Protein AF-A0A4V6PGB1-F1 (afdb_monomer_lite)

Foldseek 3Di:
DCVVVVVDDLVVVCVVVVHDSVVSVVVVVQVCCLVVVDDDDHPVNVVVVVVVVVVVVVVVVVVVVVCVVVPPPPDPVVPPPDPDPPDDDDDDDDDDDDDDDPPDPPPDDDDDDDDDD

Secondary structure (DSSP, 8-state):
-HHHHTT--HHHHHHHHTS-HHHHHHHHHHHHHHTTSS-S--HHHHHHHHHHHHHHHHHHHHHHHHHHHHS--SSSSTT-PPPP--S----------PPPPS--TT------PPPP-

Organism: NCBI:txid2530382

Sequence (117 aa):
MDLLEAGRAATELAHGLDISTQTVYTWRRQDRIDRGLEPGLTSGEKAELAVARRRIAELETELQATRRAIKPVRGSSADRSPPDRSTGCGPSVRASRTPIPAWSPFLRASATSRPSW

Radius of gyration: 36.67 Å; chains: 1; bounding box: 79×48×79 Å

pLDDT: mean 76.69, std 18.76, range [46.0, 98.5]

InterPro domains:
  IPR002514 Transposase IS3/IS911family [PF01527] (4-67)
  IPR009057 Homedomain-like superfamily [SSF46689] (4-70)

Structure (mmCIF, N/CA/C/O backbone):
data_AF-A0A4V6PGB1-F1
#
_entry.id   AF-A0A4V6PGB1-F1
#
loop_
_atom_site.group_PDB
_atom_site.id
_atom_site.type_symbol
_atom_site.label_atom_id
_atom_site.label_alt_id
_atom_site.label_comp_id
_atom_site.label_asym_id
_atom_site.label_entity_id
_atom_site.label_seq_id
_atom_site.pdbx_PDB_ins_code
_atom_site.Cartn_x
_atom_site.Cartn_y
_atom_site.Cartn_z
_atom_site.occupancy
_atom_site.B_iso_or_equiv
_atom_site.auth_seq_id
_atom_site.auth_comp_id
_atom_site.auth_asym_id
_atom_site.auth_atom_id
_atom_site.pdbx_PDB_model_num
ATOM 1 N N . MET A 1 1 ? -15.930 -0.368 8.168 1.00 59.16 1 MET A N 1
ATOM 2 C CA . MET A 1 1 ? -16.051 -1.432 9.201 1.00 59.16 1 MET A CA 1
ATOM 3 C C . MET A 1 1 ? -17.120 -1.059 10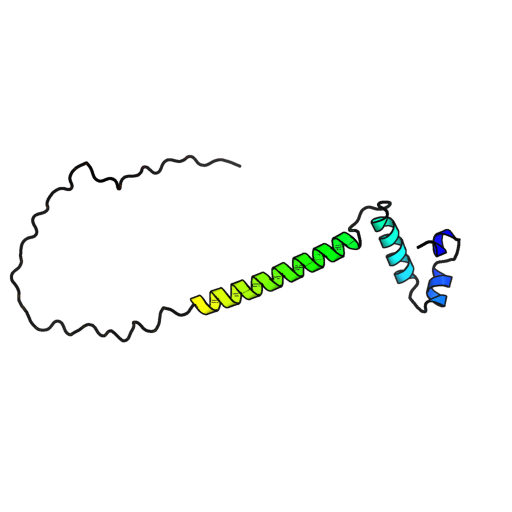.233 1.00 59.16 1 MET A C 1
ATOM 5 O O . MET A 1 1 ? -16.817 -0.359 11.188 1.00 59.16 1 MET A O 1
ATOM 9 N N . ASP A 1 2 ? -18.365 -1.499 10.039 1.00 60.41 2 ASP A N 1
ATOM 10 C CA . ASP A 1 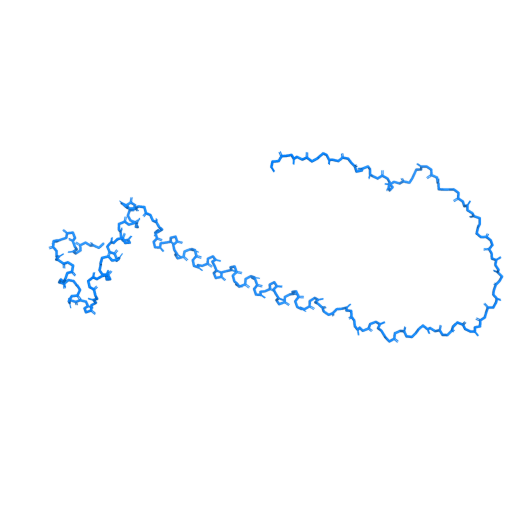2 ? -19.530 -1.040 10.828 1.00 60.41 2 ASP A CA 1
ATOM 11 C C . ASP A 1 2 ? -19.687 -1.743 12.194 1.00 60.41 2 ASP A C 1
ATOM 13 O O . ASP A 1 2 ? -20.401 -1.295 13.081 1.00 60.41 2 ASP A O 1
ATOM 17 N N . LEU A 1 3 ? -18.965 -2.847 12.408 1.00 60.50 3 LEU A N 1
ATOM 18 C CA . LEU A 1 3 ? -19.096 -3.668 13.618 1.00 60.50 3 LEU A CA 1
ATOM 19 C C . LEU A 1 3 ? -18.500 -3.011 14.875 1.00 60.50 3 LEU A C 1
ATOM 21 O O . LEU A 1 3 ? -18.975 -3.266 15.977 1.00 60.50 3 LEU A O 1
ATOM 25 N N . LEU A 1 4 ? -17.477 -2.164 14.718 1.00 59.62 4 LEU A N 1
ATOM 26 C CA . LEU A 1 4 ? -16.912 -1.374 15.821 1.00 59.62 4 LEU A CA 1
ATOM 27 C C . LEU A 1 4 ? -17.744 -0.114 16.112 1.00 59.62 4 LEU A C 1
ATOM 29 O O . LEU A 1 4 ? -17.792 0.324 17.256 1.00 59.62 4 LEU A O 1
ATOM 33 N N . GLU A 1 5 ? -18.399 0.455 15.093 1.00 57.03 5 GLU A N 1
ATOM 34 C CA . GLU A 1 5 ? -19.383 1.542 15.245 1.00 57.03 5 GLU A CA 1
ATOM 35 C C . GLU A 1 5 ? -20.635 1.032 15.977 1.00 57.03 5 GLU A C 1
ATOM 37 O O . GLU A 1 5 ? -21.160 1.710 16.855 1.00 57.03 5 GLU A O 1
ATOM 42 N N . ALA A 1 6 ? -21.023 -0.226 15.732 1.00 61.16 6 ALA A N 1
ATOM 43 C CA . ALA A 1 6 ? -22.063 -0.946 16.469 1.00 61.16 6 ALA A CA 1
ATOM 44 C C . ALA A 1 6 ? -21.693 -1.295 17.934 1.00 61.16 6 ALA A C 1
ATOM 46 O O . ALA A 1 6 ? -22.384 -2.087 18.573 1.00 61.16 6 ALA A O 1
ATOM 47 N N . GLY A 1 7 ? -20.605 -0.733 18.478 1.00 61.56 7 GLY A N 1
ATOM 48 C CA . GLY A 1 7 ? -20.248 -0.824 19.898 1.00 61.56 7 GLY A CA 1
ATOM 49 C C . GLY A 1 7 ? -19.531 -2.108 20.332 1.00 61.56 7 GLY A C 1
ATOM 50 O O . GLY A 1 7 ? -19.287 -2.281 21.525 1.00 61.56 7 GLY A O 1
ATOM 51 N N . ARG A 1 8 ? -19.157 -3.006 19.407 1.00 70.75 8 ARG A N 1
ATOM 52 C CA . ARG A 1 8 ? -18.363 -4.203 19.747 1.00 70.75 8 ARG A CA 1
ATOM 53 C C . ARG A 1 8 ? -16.932 -3.801 20.097 1.00 70.75 8 ARG A C 1
ATOM 55 O O . ARG A 1 8 ? -16.308 -3.009 19.389 1.00 70.75 8 ARG A O 1
ATOM 62 N N . ALA A 1 9 ? -16.379 -4.369 21.167 1.00 81.19 9 ALA A N 1
ATOM 63 C CA . ALA A 1 9 ? -14.992 -4.120 21.545 1.00 81.19 9 ALA A CA 1
ATOM 64 C C . ALA A 1 9 ? -14.026 -4.764 20.532 1.00 81.19 9 ALA A C 1
ATOM 66 O O . ALA A 1 9 ? -14.252 -5.880 20.063 1.00 81.19 9 ALA A O 1
ATOM 67 N N . ALA A 1 10 ? -12.904 -4.099 20.232 1.00 79.69 10 ALA A N 1
ATOM 68 C CA . ALA A 1 10 ? -11.880 -4.628 19.321 1.00 79.69 10 ALA A CA 1
ATOM 69 C C . ALA A 1 10 ? -11.375 -6.022 19.741 1.00 79.69 10 ALA A C 1
ATOM 71 O O . ALA A 1 10 ? -11.066 -6.846 18.886 1.00 79.69 10 ALA A O 1
ATOM 72 N N . THR A 1 11 ? -11.354 -6.296 21.047 1.00 83.56 11 THR A N 1
ATOM 73 C CA . THR A 1 11 ? -10.990 -7.589 21.639 1.00 83.56 11 THR A CA 1
ATOM 74 C C . THR A 1 11 ? -11.961 -8.707 21.257 1.00 83.56 11 THR A C 1
ATOM 76 O O . THR A 1 11 ? -11.528 -9.802 20.923 1.00 83.56 11 THR A O 1
ATOM 79 N N . GLU A 1 12 ? -13.270 -8.450 21.236 1.00 86.31 12 GLU A N 1
ATOM 80 C CA . GLU A 1 12 ? -14.258 -9.464 20.844 1.00 86.31 12 GLU A CA 1
ATOM 81 C C . GLU A 1 12 ? -14.156 -9.820 19.362 1.00 86.31 12 GLU A C 1
ATOM 83 O O . GLU A 1 12 ? -14.300 -10.981 18.990 1.00 86.31 12 GLU A O 1
ATOM 88 N N . LEU A 1 13 ? -13.902 -8.824 18.508 1.00 85.50 13 LEU A N 1
ATOM 89 C CA . LEU A 1 13 ? -13.685 -9.063 17.082 1.00 85.50 13 LEU A CA 1
ATOM 90 C C . LEU A 1 13 ? -12.385 -9.825 16.839 1.00 85.50 13 LEU A C 1
ATOM 92 O O . LEU A 1 13 ? -12.368 -10.737 16.022 1.00 85.50 13 LEU A O 1
ATOM 96 N N . ALA A 1 14 ? -11.324 -9.476 17.566 1.00 89.50 14 ALA A N 1
ATOM 97 C CA . ALA A 1 14 ? -10.055 -10.187 17.526 1.00 89.50 14 ALA A CA 1
ATOM 98 C C . ALA A 1 14 ? -10.235 -11.667 17.898 1.00 89.50 14 ALA A C 1
ATOM 100 O O . ALA A 1 14 ? -9.813 -12.534 17.140 1.00 89.50 14 ALA A O 1
ATOM 101 N N . HIS A 1 15 ? -10.951 -11.959 18.990 1.00 89.88 15 HIS A N 1
ATOM 102 C CA . HIS A 1 15 ? -11.274 -13.333 19.386 1.00 89.88 15 HIS A CA 1
ATOM 103 C C . HIS A 1 15 ? -12.172 -14.057 18.378 1.00 89.88 15 HIS A C 1
ATOM 105 O O . HIS A 1 15 ? -11.908 -15.207 18.050 1.00 89.88 15 HIS A O 1
ATOM 111 N N . GLY A 1 16 ? -13.217 -13.401 17.866 1.00 89.44 16 GLY A N 1
ATOM 112 C CA . GLY A 1 16 ? -14.133 -14.014 16.899 1.00 89.44 16 GLY A CA 1
ATOM 113 C C . GLY A 1 16 ? -13.495 -14.304 15.537 1.00 89.44 16 GLY A C 1
ATOM 114 O O . GLY A 1 16 ? -13.972 -15.179 14.820 1.00 89.44 16 GLY A O 1
ATOM 115 N N . LEU A 1 17 ? -12.434 -13.575 15.183 1.00 88.62 17 LEU A N 1
ATOM 116 C CA . LEU A 1 17 ? -11.684 -13.736 13.935 1.00 88.62 17 LEU A CA 1
ATOM 117 C C . LEU A 1 17 ? -10.356 -14.491 14.120 1.00 88.62 17 LEU A C 1
ATOM 119 O O . LEU A 1 17 ? -9.662 -14.699 13.130 1.00 88.62 17 LEU A O 1
ATOM 123 N N . ASP A 1 18 ? -10.004 -14.870 15.352 1.00 92.44 18 ASP A N 1
ATOM 124 C CA . ASP A 1 18 ? -8.710 -15.461 15.731 1.00 92.44 18 ASP A CA 1
ATOM 125 C C . ASP A 1 18 ? -7.494 -14.667 15.206 1.00 92.44 18 ASP A C 1
ATOM 127 O O . ASP A 1 18 ? -6.529 -15.196 14.654 1.00 92.44 18 ASP A O 1
ATOM 131 N N . ILE A 1 19 ? -7.556 -13.341 15.345 1.00 92.69 19 ILE A N 1
ATOM 132 C CA . ILE A 1 19 ? -6.477 -12.421 14.964 1.00 92.69 19 ILE A CA 1
ATOM 133 C C . ILE A 1 19 ? -6.063 -11.564 16.150 1.00 92.69 19 ILE A C 1
ATOM 135 O O . ILE A 1 19 ? -6.786 -11.410 17.130 1.00 92.69 19 ILE A O 1
ATOM 139 N N . SER A 1 20 ? -4.898 -10.928 16.044 1.00 92.19 20 SER A N 1
ATOM 140 C CA . SER A 1 20 ? -4.479 -9.965 17.058 1.00 92.19 20 SER A CA 1
ATOM 141 C C . SER A 1 20 ? -5.383 -8.724 17.066 1.00 92.19 20 SER A C 1
ATOM 143 O O . SER A 1 20 ? -5.766 -8.200 16.015 1.00 92.19 20 SER A O 1
ATOM 145 N N . THR A 1 21 ? -5.642 -8.172 18.253 1.00 89.25 21 THR A N 1
ATOM 146 C CA . THR A 1 21 ? -6.347 -6.887 18.407 1.00 89.25 21 THR A CA 1
ATOM 147 C C . THR A 1 21 ? -5.629 -5.752 17.670 1.00 89.25 21 THR A C 1
ATOM 149 O O . THR A 1 21 ? -6.271 -4.843 17.146 1.00 89.25 21 THR A O 1
ATOM 152 N N . GLN A 1 22 ? -4.298 -5.826 17.553 1.00 92.38 22 GLN A N 1
ATOM 153 C CA . GLN A 1 22 ? -3.495 -4.865 16.795 1.00 92.38 22 GLN A CA 1
ATOM 154 C C . GLN A 1 22 ? -3.914 -4.801 15.319 1.00 92.38 22 GLN A C 1
ATOM 156 O O . GLN A 1 22 ? -4.052 -3.709 14.766 1.00 92.38 22 GLN A O 1
ATOM 161 N N . THR A 1 23 ? -4.175 -5.952 14.695 1.00 92.94 23 THR A N 1
ATOM 162 C CA . THR A 1 23 ? -4.643 -6.036 13.304 1.00 92.94 23 THR A CA 1
ATOM 163 C C . THR A 1 23 ? -5.981 -5.319 13.126 1.00 92.94 23 THR A C 1
ATOM 165 O O . THR A 1 23 ? -6.145 -4.543 12.183 1.00 92.94 23 THR A O 1
ATOM 168 N N . VAL A 1 24 ? -6.904 -5.499 14.076 1.00 91.12 24 VAL A N 1
ATOM 169 C CA . VAL A 1 24 ? -8.209 -4.818 14.081 1.00 91.12 24 VAL A CA 1
ATOM 170 C C . VAL A 1 24 ? -8.033 -3.295 14.140 1.00 91.12 24 VAL A C 1
ATOM 172 O O . VAL A 1 24 ? -8.680 -2.569 13.381 1.00 91.12 24 VAL A O 1
ATOM 175 N N . TYR A 1 25 ? -7.118 -2.791 14.976 1.00 91.00 25 TYR A N 1
ATOM 176 C CA . TYR A 1 25 ? -6.803 -1.358 15.027 1.00 91.00 25 TYR A CA 1
ATOM 177 C C . TYR A 1 25 ? -6.193 -0.837 13.724 1.00 91.00 25 TYR A C 1
ATOM 179 O O . TYR A 1 25 ? -6.564 0.246 13.266 1.00 91.00 25 TYR A O 1
ATOM 187 N N . THR A 1 26 ? -5.287 -1.594 13.100 1.00 93.12 26 THR A N 1
ATOM 188 C CA . THR A 1 26 ? -4.700 -1.218 11.808 1.00 93.12 26 THR A CA 1
ATOM 189 C C . THR A 1 26 ? -5.765 -1.116 10.718 1.00 93.12 26 THR A C 1
ATOM 191 O O . THR A 1 26 ? -5.788 -0.125 9.988 1.00 93.12 26 THR A O 1
ATOM 194 N N . TRP A 1 27 ? -6.685 -2.079 10.641 1.00 92.31 27 TRP A N 1
ATOM 195 C CA . TRP A 1 27 ? -7.793 -2.031 9.683 1.00 92.31 27 TRP A CA 1
ATOM 196 C C . TRP A 1 27 ? -8.747 -0.874 9.955 1.00 92.31 27 TRP A C 1
ATOM 198 O O . TRP A 1 27 ? -9.141 -0.188 9.016 1.00 92.31 27 TRP A O 1
ATOM 208 N N . ARG A 1 28 ? -9.061 -0.588 11.225 1.00 90.81 28 ARG A N 1
ATOM 209 C CA . ARG A 1 28 ? -9.875 0.581 11.589 1.00 90.81 28 ARG A CA 1
ATOM 210 C C . ARG A 1 28 ? -9.224 1.884 11.134 1.00 90.81 28 ARG A C 1
ATOM 212 O O . ARG A 1 28 ? -9.900 2.753 10.593 1.00 90.81 28 ARG A O 1
ATOM 219 N N . ARG A 1 29 ? -7.919 2.029 11.365 1.00 92.44 29 ARG A N 1
ATOM 220 C CA . ARG A 1 29 ? -7.180 3.220 10.942 1.00 92.44 29 ARG A CA 1
ATOM 221 C C . ARG A 1 29 ? -7.195 3.365 9.422 1.00 92.44 29 ARG A C 1
ATOM 223 O O . ARG A 1 29 ? -7.447 4.457 8.929 1.00 92.44 29 ARG A O 1
ATOM 230 N N . GLN A 1 30 ? -6.985 2.275 8.684 1.00 95.12 30 GLN A N 1
ATOM 231 C CA . GLN A 1 30 ? -7.051 2.312 7.225 1.00 95.12 30 GLN A CA 1
ATOM 232 C C . GLN A 1 30 ? -8.459 2.656 6.718 1.00 95.12 30 GLN A C 1
ATOM 234 O O . GLN A 1 30 ? -8.569 3.494 5.839 1.00 95.12 30 GLN A O 1
ATOM 239 N N . ASP A 1 31 ? -9.524 2.109 7.313 1.00 92.81 31 ASP A N 1
ATOM 240 C CA . ASP A 1 31 ? -10.920 2.447 6.972 1.00 92.81 31 ASP A CA 1
ATOM 241 C C . ASP A 1 31 ? -11.210 3.943 7.197 1.00 92.81 31 ASP A C 1
ATOM 243 O O . ASP A 1 31 ? -11.885 4.575 6.389 1.00 92.81 31 ASP A O 1
ATOM 247 N N . ARG A 1 32 ? -10.642 4.550 8.250 1.00 93.62 32 ARG A N 1
ATOM 248 C CA . ARG A 1 32 ? -10.723 6.005 8.470 1.00 93.62 32 ARG A CA 1
ATOM 249 C C . ARG A 1 32 ? -9.967 6.805 7.414 1.00 93.62 32 ARG A C 1
ATOM 251 O O . ARG A 1 32 ? -10.487 7.823 6.968 1.00 93.62 32 ARG A O 1
ATOM 258 N N . ILE A 1 33 ? -8.777 6.358 7.017 1.00 96.19 33 ILE A N 1
ATOM 259 C CA . ILE A 1 33 ? -8.000 6.984 5.937 1.00 96.19 33 ILE A CA 1
ATOM 260 C C . ILE A 1 33 ? -8.753 6.870 4.605 1.00 96.19 33 ILE A C 1
ATOM 262 O O . ILE A 1 33 ? -8.900 7.859 3.898 1.00 96.19 33 ILE A O 1
ATOM 266 N N . ASP A 1 34 ? -9.306 5.697 4.300 1.00 95.12 34 ASP A N 1
ATOM 267 C CA . ASP A 1 34 ? -10.060 5.433 3.070 1.00 95.12 34 ASP A CA 1
ATOM 268 C C . 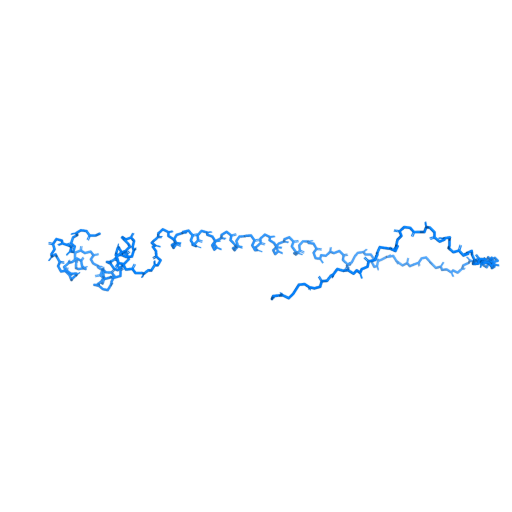ASP A 1 34 ? -11.347 6.275 2.995 1.00 95.12 34 ASP A C 1
ATOM 270 O O . ASP A 1 34 ? -11.781 6.657 1.911 1.00 95.12 34 ASP A O 1
ATOM 274 N N . ARG A 1 35 ? -11.932 6.623 4.150 1.00 93.56 35 ARG A N 1
ATOM 275 C CA . ARG A 1 35 ? -13.064 7.560 4.274 1.00 93.56 35 ARG A CA 1
ATOM 276 C C . ARG A 1 35 ? -12.648 9.039 4.301 1.00 93.56 35 ARG A C 1
ATOM 278 O O . ARG A 1 35 ? -13.517 9.899 4.410 1.00 93.56 35 ARG A O 1
ATOM 285 N N . GLY A 1 36 ? -11.351 9.346 4.266 1.00 94.25 36 GLY A N 1
ATOM 286 C CA . GLY A 1 36 ? -10.830 10.714 4.364 1.00 94.25 36 GLY A CA 1
ATOM 287 C C . GLY A 1 36 ? -10.952 11.350 5.755 1.00 94.25 36 GLY A C 1
ATOM 288 O O . GLY A 1 36 ? -10.822 12.563 5.890 1.00 94.25 36 GLY A O 1
ATOM 289 N N . LEU A 1 37 ? -11.206 10.554 6.800 1.00 94.25 37 LEU A N 1
ATOM 290 C CA . LEU A 1 37 ? -11.327 11.020 8.190 1.00 94.25 37 LEU A CA 1
ATOM 291 C C . LEU A 1 37 ? -9.971 11.188 8.884 1.00 94.25 37 LEU A C 1
ATOM 293 O O . LEU A 1 37 ? -9.879 11.834 9.927 1.00 94.25 37 LEU A O 1
ATOM 297 N N . GLU A 1 38 ? -8.930 10.556 8.350 1.00 94.06 38 GLU A N 1
ATOM 298 C CA . GLU A 1 38 ? -7.546 10.706 8.791 1.00 94.06 38 GLU A CA 1
ATOM 299 C C . GLU A 1 38 ? -6.634 10.891 7.573 1.00 94.06 38 GLU A C 1
ATOM 301 O O . GLU A 1 38 ? -6.890 10.296 6.525 1.00 94.06 38 GLU A O 1
ATOM 306 N N . PRO A 1 39 ? -5.550 11.675 7.694 1.00 93.88 39 PRO A N 1
ATOM 307 C CA . PRO A 1 39 ? -4.573 11.802 6.625 1.00 93.88 39 PRO A CA 1
ATOM 308 C C . PRO A 1 39 ? -3.792 10.495 6.440 1.00 93.88 39 PRO A C 1
ATOM 310 O O . PRO A 1 39 ? -3.334 9.872 7.403 1.00 93.88 39 PRO A O 1
ATOM 313 N N . GLY A 1 40 ? -3.580 10.104 5.186 1.00 95.69 40 GLY A N 1
ATOM 314 C CA . GLY A 1 40 ? -2.779 8.941 4.826 1.00 95.69 40 GLY A CA 1
ATOM 315 C C . GLY A 1 40 ? -3.050 8.477 3.401 1.00 95.69 40 GLY A C 1
ATOM 316 O O . GLY A 1 40 ? -3.932 8.999 2.732 1.00 95.69 40 GLY A O 1
ATOM 317 N N . LEU A 1 41 ? -2.283 7.478 2.957 1.00 95.69 41 LEU A N 1
ATOM 318 C CA . LEU A 1 41 ? -2.537 6.794 1.691 1.00 95.69 41 LEU A CA 1
ATOM 319 C C . LEU A 1 41 ? -3.725 5.852 1.847 1.00 95.69 41 LEU A C 1
ATOM 321 O O . LEU A 1 41 ? -3.694 4.929 2.677 1.00 95.69 41 LEU A O 1
ATOM 325 N N . THR A 1 42 ? -4.723 6.059 1.005 1.00 97.12 42 THR A N 1
ATOM 326 C CA . THR A 1 42 ? -5.851 5.153 0.858 1.00 97.12 42 THR A CA 1
ATOM 327 C C . THR A 1 42 ? -5.389 3.802 0.315 1.00 97.12 42 THR A C 1
ATOM 329 O O . THR A 1 42 ? -4.333 3.661 -0.315 1.00 97.12 42 THR A O 1
ATOM 332 N N . SER A 1 43 ? -6.188 2.772 0.555 1.00 94.69 43 SER A N 1
ATOM 333 C CA . SER A 1 43 ? -5.932 1.425 0.051 1.00 94.69 43 SER A CA 1
ATOM 334 C C . SER A 1 43 ? -5.874 1.391 -1.484 1.00 94.69 43 SER A C 1
ATOM 336 O O . SER A 1 43 ? -5.059 0.657 -2.044 1.00 94.69 43 SER A O 1
ATOM 338 N N . GLY A 1 44 ? -6.674 2.227 -2.158 1.00 95.44 44 GLY A N 1
ATOM 339 C CA . GLY A 1 44 ? -6.657 2.389 -3.615 1.00 95.44 44 GLY A CA 1
ATOM 340 C C . GLY A 1 44 ? -5.343 2.985 -4.120 1.00 95.44 44 GLY A C 1
ATOM 341 O O . GLY A 1 44 ? -4.668 2.374 -4.946 1.00 95.44 44 GLY A O 1
ATOM 342 N N . GLU A 1 45 ? -4.908 4.106 -3.541 1.00 96.44 45 GLU A N 1
ATOM 343 C CA . GLU A 1 45 ? -3.631 4.741 -3.903 1.00 96.44 45 GLU A CA 1
ATOM 344 C C . GLU A 1 45 ? -2.436 3.808 -3.655 1.00 96.44 45 GLU A C 1
ATOM 346 O O . GLU A 1 45 ? -1.486 3.775 -4.438 1.00 96.44 45 GLU A O 1
ATOM 351 N N . LYS A 1 46 ? -2.475 2.994 -2.589 1.00 96.38 46 LYS A N 1
ATOM 352 C CA . LYS A 1 46 ? -1.448 1.966 -2.341 1.00 96.38 46 LYS A CA 1
ATOM 353 C C . LYS A 1 46 ? -1.422 0.903 -3.435 1.00 96.38 46 LYS A C 1
ATOM 355 O O . LYS A 1 46 ? -0.334 0.482 -3.834 1.00 96.38 46 LYS A O 1
ATOM 360 N N . ALA A 1 47 ? -2.589 0.457 -3.899 1.00 96.81 47 ALA A N 1
ATOM 361 C CA . ALA A 1 47 ? -2.690 -0.533 -4.964 1.00 96.81 47 ALA A CA 1
ATOM 362 C C . ALA A 1 47 ? -2.146 0.025 -6.287 1.00 96.81 47 ALA A C 1
ATOM 364 O O . ALA A 1 47 ? -1.321 -0.620 -6.934 1.00 96.81 47 ALA A O 1
ATOM 365 N N . GLU A 1 48 ? -2.520 1.253 -6.641 1.00 97.88 48 GLU A N 1
ATOM 366 C CA . GLU A 1 48 ? -1.999 1.940 -7.826 1.00 97.88 48 GLU A CA 1
ATOM 367 C C . GLU A 1 48 ? -0.484 2.143 -7.748 1.00 97.88 48 GLU A C 1
ATOM 369 O O . GLU A 1 48 ? 0.237 1.844 -8.703 1.00 97.88 48 GLU A O 1
ATOM 374 N N . LEU A 1 49 ? 0.030 2.554 -6.585 1.00 98.00 49 LEU A N 1
ATOM 375 C CA . LEU A 1 49 ? 1.465 2.693 -6.356 1.00 98.00 49 LEU A CA 1
ATOM 376 C C . LEU A 1 49 ? 2.204 1.358 -6.532 1.00 98.00 49 LEU A C 1
ATOM 378 O O . LEU A 1 49 ? 3.305 1.331 -7.085 1.00 98.00 49 LEU A O 1
ATOM 382 N N . ALA A 1 50 ? 1.616 0.246 -6.085 1.00 98.00 50 ALA A N 1
ATOM 383 C CA . ALA A 1 50 ? 2.188 -1.084 -6.277 1.00 98.00 50 ALA A CA 1
ATOM 384 C C . ALA A 1 50 ? 2.217 -1.486 -7.762 1.00 98.00 50 ALA A C 1
ATOM 386 O O . ALA A 1 50 ? 3.241 -1.983 -8.240 1.00 98.00 50 ALA A O 1
ATOM 387 N N . VAL A 1 51 ? 1.139 -1.217 -8.506 1.00 98.44 51 VAL A N 1
ATOM 388 C CA . VAL A 1 51 ? 1.070 -1.454 -9.958 1.00 98.44 51 VAL A CA 1
ATOM 389 C C . VAL A 1 51 ? 2.113 -0.615 -10.697 1.00 98.44 51 VAL A C 1
ATOM 391 O O . VAL A 1 51 ? 2.862 -1.150 -11.516 1.00 98.44 51 VAL A O 1
ATOM 394 N N . ALA A 1 52 ? 2.228 0.672 -10.367 1.00 98.25 52 ALA A N 1
ATOM 395 C CA . ALA A 1 52 ? 3.207 1.567 -10.974 1.00 98.25 52 ALA A CA 1
ATOM 396 C C . ALA A 1 52 ? 4.646 1.101 -10.707 1.00 98.25 52 ALA A C 1
ATOM 398 O O . ALA A 1 52 ? 5.448 1.000 -11.635 1.00 98.25 52 ALA A O 1
ATOM 399 N N . ARG A 1 53 ? 4.967 0.742 -9.456 1.00 98.31 53 ARG A N 1
ATOM 400 C CA . ARG A 1 53 ? 6.289 0.209 -9.082 1.00 98.31 53 ARG A CA 1
ATOM 401 C C . ARG A 1 53 ? 6.625 -1.073 -9.831 1.00 98.31 53 ARG A C 1
ATOM 403 O O . ARG A 1 53 ? 7.747 -1.218 -10.308 1.00 98.31 53 ARG A O 1
ATOM 410 N N . ARG A 1 54 ? 5.654 -1.979 -9.972 1.00 98.50 54 ARG A N 1
ATOM 411 C CA . ARG A 1 54 ? 5.825 -3.197 -10.766 1.00 98.50 54 ARG A CA 1
ATOM 412 C C . ARG A 1 54 ? 6.130 -2.859 -12.222 1.00 98.50 54 ARG A C 1
ATOM 414 O O . ARG A 1 54 ? 7.080 -3.402 -12.777 1.00 98.50 54 ARG A O 1
ATOM 421 N N . ARG A 1 55 ? 5.368 -1.942 -12.823 1.00 98.06 55 ARG A N 1
ATOM 422 C CA . ARG A 1 55 ? 5.572 -1.565 -14.224 1.00 98.06 55 ARG A CA 1
ATOM 423 C C . ARG A 1 55 ? 6.933 -0.910 -14.452 1.00 98.06 55 ARG A C 1
ATOM 425 O O . ARG A 1 55 ? 7.575 -1.196 -15.455 1.00 98.06 55 ARG A O 1
ATOM 432 N N . ILE A 1 56 ? 7.391 -0.077 -13.517 1.00 98.50 56 ILE A N 1
ATOM 433 C CA . ILE A 1 56 ? 8.736 0.511 -13.556 1.00 98.50 56 ILE A CA 1
ATOM 434 C C . ILE A 1 56 ? 9.796 -0.591 -13.527 1.00 98.50 56 ILE A C 1
ATOM 436 O O . ILE A 1 56 ? 10.665 -0.602 -14.392 1.00 98.50 56 ILE A O 1
ATOM 440 N N . ALA A 1 57 ? 9.692 -1.545 -12.598 1.00 98.38 57 ALA A N 1
ATOM 441 C CA . ALA A 1 57 ? 10.646 -2.647 -12.511 1.00 98.38 57 ALA A CA 1
ATOM 442 C C . ALA A 1 57 ? 10.683 -3.478 -13.807 1.00 98.38 57 ALA A C 1
ATOM 444 O O . ALA A 1 57 ? 11.760 -3.779 -14.314 1.00 98.38 57 ALA A O 1
ATOM 445 N N . GLU A 1 58 ? 9.522 -3.798 -14.386 1.00 98.31 58 GLU A N 1
ATOM 446 C CA . GLU A 1 58 ? 9.432 -4.482 -15.684 1.00 98.31 58 GLU A CA 1
ATOM 447 C C . GLU A 1 58 ? 10.154 -3.689 -16.785 1.00 98.31 58 GLU A C 1
ATOM 449 O O . GLU A 1 58 ? 11.057 -4.212 -17.440 1.00 98.31 58 GLU A O 1
ATOM 454 N N . LEU A 1 59 ? 9.840 -2.401 -16.935 1.00 98.50 59 LEU A N 1
ATOM 455 C CA . LEU A 1 59 ? 10.467 -1.544 -17.945 1.00 98.50 59 LEU A CA 1
ATOM 456 C C . LEU A 1 59 ? 11.982 -1.414 -17.743 1.00 98.50 59 LEU A C 1
ATOM 458 O O . LEU A 1 59 ? 12.751 -1.437 -18.705 1.00 98.50 59 LEU A O 1
ATOM 462 N N . GLU A 1 60 ? 12.443 -1.314 -16.499 1.00 98.38 60 GLU A N 1
ATOM 463 C CA . GLU A 1 60 ? 13.869 -1.293 -16.186 1.00 98.38 60 GLU A CA 1
ATOM 464 C C . GLU A 1 60 ? 14.553 -2.601 -16.595 1.00 98.38 60 GLU A C 1
ATOM 466 O O . GLU A 1 60 ? 15.650 -2.559 -17.160 1.00 98.38 60 GLU A O 1
ATOM 471 N N . THR A 1 61 ? 13.911 -3.757 -16.397 1.00 97.94 61 THR A N 1
ATOM 472 C CA . THR A 1 61 ? 14.465 -5.040 -16.859 1.00 97.94 61 THR A CA 1
ATOM 473 C C . THR A 1 61 ? 14.558 -5.119 -18.385 1.00 97.94 61 THR A C 1
ATOM 475 O O . THR A 1 61 ? 15.598 -5.538 -18.905 1.00 97.94 61 THR A O 1
ATOM 478 N N . GLU A 1 62 ? 13.542 -4.638 -19.109 1.00 97.25 62 GLU A N 1
ATOM 479 C CA . GLU A 1 62 ? 13.540 -4.566 -20.578 1.00 97.25 62 GLU A CA 1
ATOM 480 C C . GLU A 1 62 ? 14.666 -3.654 -21.097 1.00 97.25 62 GLU A C 1
ATOM 482 O O . GLU A 1 62 ? 15.425 -4.019 -22.006 1.00 97.25 62 GLU A O 1
ATOM 487 N N . LEU A 1 63 ? 14.845 -2.485 -20.473 1.00 97.56 63 LEU A N 1
ATOM 488 C CA . LEU A 1 63 ? 15.928 -1.557 -20.804 1.00 97.56 63 LEU A CA 1
ATOM 489 C C . LEU A 1 63 ? 17.305 -2.170 -20.543 1.00 97.56 63 LEU A C 1
ATOM 491 O O . LEU A 1 63 ? 18.218 -2.002 -21.357 1.00 97.56 63 LEU A O 1
ATOM 495 N N . GLN A 1 64 ? 17.481 -2.886 -19.431 1.00 96.81 64 GLN A N 1
ATOM 496 C CA . GLN A 1 64 ? 18.746 -3.558 -19.133 1.00 96.81 64 GLN A CA 1
ATOM 497 C C . GLN A 1 64 ? 19.045 -4.678 -20.133 1.00 96.81 64 GLN A C 1
ATOM 499 O O . GLN A 1 64 ? 20.188 -4.789 -20.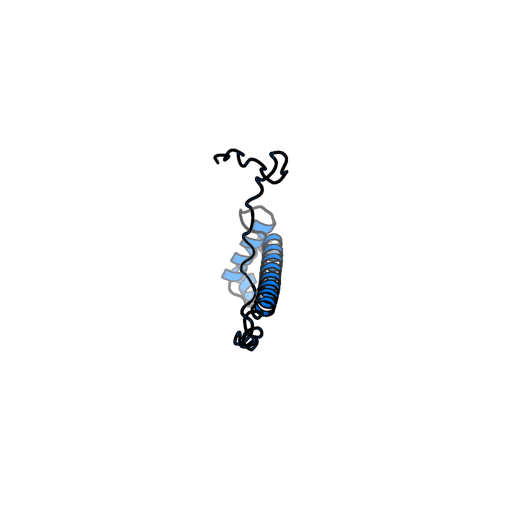585 1.00 96.81 64 GLN A O 1
ATOM 504 N N . ALA A 1 65 ? 18.046 -5.468 -20.532 1.00 95.38 65 ALA A N 1
ATOM 505 C CA . ALA A 1 65 ? 18.207 -6.496 -21.560 1.00 95.38 65 ALA A CA 1
ATOM 506 C C . ALA A 1 65 ? 18.617 -5.880 -22.909 1.00 95.38 65 ALA A C 1
ATOM 508 O O . ALA A 1 65 ? 19.609 -6.300 -23.510 1.00 95.38 65 ALA A O 1
ATOM 509 N N . THR A 1 66 ? 17.931 -4.813 -23.325 1.00 93.44 66 THR A N 1
ATOM 510 C CA . THR A 1 66 ? 18.230 -4.076 -24.564 1.00 93.44 66 THR A CA 1
ATOM 511 C C . THR A 1 66 ? 19.645 -3.496 -24.545 1.00 93.44 66 THR A C 1
ATOM 513 O O . THR A 1 66 ? 20.416 -3.672 -25.489 1.00 93.44 66 THR A O 1
ATOM 516 N N . ARG A 1 67 ? 20.044 -2.860 -23.436 1.00 94.12 67 ARG A N 1
ATOM 517 C CA . ARG A 1 67 ? 21.403 -2.321 -23.262 1.00 94.12 67 ARG A CA 1
ATOM 518 C C . ARG A 1 67 ? 22.468 -3.408 -23.339 1.00 94.12 67 ARG A C 1
ATOM 520 O O . ARG A 1 67 ? 23.508 -3.179 -23.950 1.00 94.12 67 ARG A O 1
ATOM 527 N N . ARG A 1 68 ? 22.230 -4.579 -22.739 1.00 91.88 68 ARG A N 1
ATOM 528 C CA . ARG A 1 68 ? 23.150 -5.726 -22.820 1.00 91.88 68 ARG A CA 1
ATOM 529 C C . ARG A 1 68 ? 23.284 -6.242 -24.253 1.00 91.88 68 ARG A C 1
ATOM 531 O O . ARG A 1 68 ? 24.405 -6.515 -24.665 1.00 91.88 68 ARG A O 1
ATOM 538 N N . ALA A 1 69 ? 22.187 -6.313 -25.006 1.00 90.69 69 ALA A N 1
ATOM 539 C CA . ALA A 1 69 ? 22.187 -6.761 -26.400 1.00 90.69 69 ALA A CA 1
ATOM 540 C C . ALA A 1 69 ? 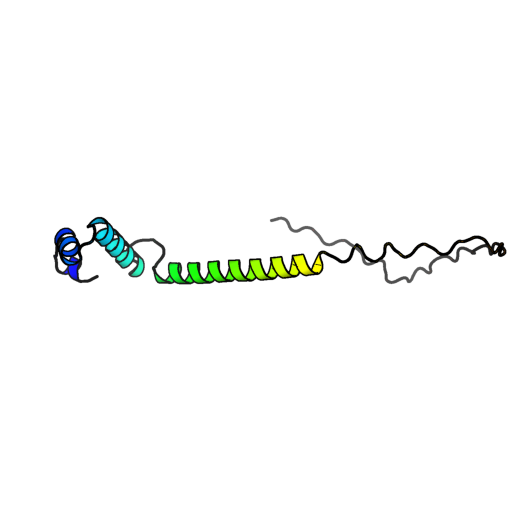22.928 -5.798 -27.343 1.00 90.69 69 ALA A C 1
ATOM 542 O O . ALA A 1 69 ? 23.626 -6.244 -28.246 1.00 90.69 69 ALA A O 1
ATOM 543 N N . ILE A 1 70 ? 22.833 -4.485 -27.108 1.00 90.06 70 ILE A N 1
ATOM 544 C CA . ILE A 1 70 ? 23.576 -3.468 -27.876 1.00 90.06 70 ILE A CA 1
ATOM 545 C C . ILE A 1 70 ? 25.078 -3.475 -27.516 1.00 90.06 70 ILE A C 1
ATOM 547 O O . ILE A 1 70 ? 25.916 -3.024 -28.298 1.00 90.06 70 ILE A O 1
ATOM 551 N N . LYS A 1 71 ? 25.451 -3.984 -26.333 1.00 76.25 71 LYS A N 1
ATOM 552 C CA . LYS A 1 71 ? 26.801 -3.834 -25.773 1.00 76.25 71 LYS A CA 1
ATOM 553 C C . LYS A 1 71 ? 27.943 -4.570 -26.510 1.00 76.25 71 LYS A C 1
ATOM 555 O O . LYS A 1 71 ? 29.071 -4.111 -26.328 1.00 76.25 71 LYS A O 1
ATOM 560 N N . PRO A 1 72 ? 27.780 -5.603 -27.366 1.00 64.12 72 PRO A N 1
ATOM 561 C CA . PRO A 1 72 ? 28.906 -6.146 -28.119 1.00 64.12 72 PRO A CA 1
ATOM 562 C C . PRO A 1 72 ? 28.824 -5.798 -29.615 1.00 64.12 72 PRO A C 1
ATOM 564 O O . PRO A 1 72 ? 28.356 -6.587 -30.426 1.00 64.12 72 PRO A O 1
ATOM 567 N N . VAL A 1 73 ? 29.386 -4.645 -30.003 1.00 60.78 73 VAL A N 1
ATOM 568 C CA . VAL A 1 73 ? 29.881 -4.420 -31.381 1.00 60.78 73 VAL A CA 1
ATOM 569 C C . VAL A 1 73 ? 31.247 -3.718 -31.389 1.00 60.78 73 VAL A C 1
ATOM 571 O O . VAL A 1 73 ? 31.539 -2.816 -32.162 1.00 60.78 73 VAL A O 1
ATOM 574 N N . ARG A 1 74 ? 32.144 -4.134 -30.495 1.00 56.91 74 ARG A N 1
ATOM 575 C CA . ARG A 1 74 ? 33.577 -3.812 -30.586 1.00 56.91 74 ARG A CA 1
ATOM 576 C C . ARG A 1 74 ? 34.372 -5.060 -30.238 1.00 56.91 74 ARG A C 1
ATOM 578 O O . ARG A 1 74 ? 34.745 -5.264 -29.093 1.00 56.91 74 ARG A O 1
ATOM 585 N N . GLY A 1 75 ? 34.554 -5.925 -31.231 1.00 56.34 75 GLY A N 1
ATOM 586 C CA . GLY A 1 75 ? 35.301 -7.171 -31.047 1.00 56.34 75 GLY A CA 1
ATOM 587 C C . GLY A 1 75 ? 35.392 -8.107 -32.252 1.00 56.34 75 GLY A C 1
ATOM 588 O O . GLY A 1 75 ? 36.023 -9.142 -32.129 1.00 56.34 75 GLY A O 1
ATOM 589 N N . SER A 1 76 ? 34.810 -7.772 -33.411 1.00 51.41 76 SER A N 1
ATOM 590 C CA . SER A 1 76 ? 34.935 -8.594 -34.633 1.00 51.41 76 SER A CA 1
ATOM 591 C C . SER A 1 76 ? 35.574 -7.847 -35.817 1.00 51.41 76 SER A C 1
ATOM 593 O O . SER A 1 76 ? 35.817 -8.424 -36.867 1.00 51.41 76 SER A O 1
ATOM 595 N N . SER A 1 77 ? 35.956 -6.576 -35.649 1.00 47.19 77 SER A N 1
ATOM 596 C CA . SER A 1 77 ? 36.728 -5.836 -36.660 1.00 47.19 77 SER A CA 1
ATOM 597 C C . SER A 1 77 ? 38.250 -5.950 -36.486 1.00 47.19 77 SER A C 1
ATOM 599 O O . SER A 1 77 ? 38.983 -5.253 -37.181 1.00 47.19 77 SER A O 1
ATOM 601 N N . ALA A 1 78 ? 38.735 -6.784 -35.560 1.00 55.44 78 ALA A N 1
ATOM 602 C CA . ALA A 1 78 ? 40.160 -6.917 -35.242 1.00 55.44 78 ALA A CA 1
ATOM 603 C C . ALA A 1 78 ? 40.869 -8.074 -35.976 1.00 55.44 78 ALA A C 1
ATOM 605 O O . ALA A 1 78 ? 41.970 -8.435 -35.586 1.00 55.44 78 ALA A O 1
ATOM 606 N N . ASP A 1 79 ? 40.273 -8.615 -37.045 1.00 53.84 79 ASP A N 1
ATOM 607 C CA . ASP A 1 79 ? 40.967 -9.499 -38.003 1.00 53.84 79 ASP A CA 1
ATOM 608 C C . ASP A 1 79 ? 41.151 -8.849 -39.392 1.00 53.84 79 ASP A C 1
ATOM 610 O O . ASP A 1 79 ? 41.583 -9.466 -40.360 1.00 53.84 79 ASP A O 1
ATOM 614 N N . ARG A 1 80 ? 40.893 -7.540 -39.529 1.00 59.34 80 ARG A N 1
ATOM 615 C CA . ARG A 1 80 ? 41.454 -6.805 -40.673 1.00 59.34 80 ARG A CA 1
ATOM 616 C C . ARG A 1 80 ? 42.899 -6.450 -40.367 1.00 59.34 80 ARG A C 1
ATOM 618 O O . ARG A 1 80 ? 43.209 -5.307 -40.036 1.00 59.34 80 ARG A O 1
ATOM 625 N N . SER A 1 81 ? 43.775 -7.439 -40.515 1.00 57.81 81 SER A N 1
ATOM 626 C CA . SER A 1 81 ? 45.177 -7.160 -40.816 1.00 57.81 81 SER A CA 1
ATOM 627 C C . SER A 1 81 ? 45.214 -6.188 -42.008 1.00 57.81 81 SER A C 1
ATOM 629 O O . SER A 1 81 ? 44.564 -6.455 -43.024 1.00 57.81 81 SER A O 1
ATOM 631 N N . PRO A 1 82 ? 45.877 -5.022 -41.901 1.00 66.81 82 PRO A N 1
ATOM 632 C CA . PRO A 1 82 ? 46.031 -4.126 -43.042 1.00 66.81 82 PRO A CA 1
ATOM 633 C C . PRO A 1 82 ? 46.795 -4.869 -44.146 1.00 66.81 82 PRO A C 1
ATOM 635 O O . PRO A 1 82 ? 47.755 -5.567 -43.812 1.00 66.81 82 PRO A O 1
ATOM 638 N N . PRO A 1 83 ? 46.434 -4.742 -45.438 1.00 62.59 83 PRO A N 1
ATOM 639 C CA . PRO A 1 83 ? 47.281 -5.291 -46.486 1.00 62.59 83 PRO A CA 1
ATOM 640 C C . PRO A 1 83 ? 48.662 -4.631 -46.405 1.00 62.59 83 PRO A C 1
ATOM 642 O O . PRO A 1 83 ? 48.769 -3.410 -46.231 1.00 62.59 83 PRO A O 1
ATOM 645 N N . ASP A 1 84 ? 49.697 -5.464 -46.499 1.00 58.41 84 ASP A N 1
ATOM 646 C CA . ASP A 1 84 ? 51.098 -5.062 -46.526 1.00 58.41 84 ASP A CA 1
ATOM 647 C C . ASP A 1 84 ? 51.314 -3.976 -47.595 1.00 58.41 84 ASP A C 1
ATOM 649 O O . ASP A 1 84 ? 51.056 -4.172 -48.784 1.00 58.41 84 ASP A O 1
ATOM 653 N N . ARG A 1 85 ? 51.746 -2.790 -47.155 1.00 59.34 85 ARG A N 1
ATOM 654 C CA . ARG A 1 85 ? 52.087 -1.657 -48.023 1.00 59.34 85 ARG A CA 1
ATOM 655 C C . ARG A 1 85 ? 53.563 -1.751 -48.393 1.00 59.34 85 ARG A C 1
ATOM 657 O O . ARG A 1 85 ? 54.365 -0.907 -48.004 1.00 59.34 85 ARG A O 1
ATOM 664 N N . SER A 1 86 ? 53.907 -2.772 -49.166 1.00 58.81 86 SER A N 1
ATOM 665 C CA . SER A 1 86 ? 55.269 -2.998 -49.648 1.00 58.81 86 SER A CA 1
ATOM 666 C C . SER A 1 86 ? 55.353 -3.078 -51.172 1.00 58.81 86 SER A C 1
ATOM 668 O O . SER A 1 86 ? 56.149 -3.829 -51.719 1.00 58.81 86 SER A O 1
ATOM 670 N N . THR A 1 87 ? 54.589 -2.275 -51.921 1.00 56.53 87 THR A N 1
ATOM 671 C CA . THR A 1 87 ? 54.990 -1.935 -53.300 1.00 56.53 87 THR A CA 1
ATOM 672 C C . THR A 1 87 ? 54.271 -0.696 -53.820 1.00 56.53 87 THR A C 1
ATOM 674 O O . THR A 1 87 ? 53.046 -0.629 -53.813 1.00 56.53 87 THR A O 1
ATOM 677 N N . GLY A 1 88 ? 55.039 0.279 -54.311 1.00 46.81 88 GLY A N 1
ATOM 678 C CA . GLY A 1 88 ? 54.516 1.360 -55.148 1.00 46.81 88 GLY A CA 1
ATOM 679 C C . GLY A 1 88 ? 54.992 2.749 -54.745 1.00 46.81 88 GLY A C 1
ATOM 680 O O . GLY A 1 88 ? 54.265 3.507 -54.110 1.00 46.81 88 GLY A O 1
ATOM 681 N N . CYS A 1 89 ? 56.205 3.104 -55.168 1.00 46.00 89 CYS A N 1
ATOM 682 C CA . CYS A 1 89 ? 56.628 4.495 -55.265 1.00 46.00 89 CYS A CA 1
ATOM 683 C C . CYS A 1 89 ? 55.807 5.155 -56.392 1.00 46.00 89 CYS A C 1
ATOM 685 O O . CYS A 1 89 ? 56.061 4.910 -57.569 1.00 46.00 89 CYS A O 1
ATOM 687 N N . GLY A 1 90 ? 54.770 5.915 -56.036 1.00 54.34 90 GLY A N 1
ATOM 688 C CA . GLY A 1 90 ? 54.008 6.770 -56.953 1.00 54.34 90 GLY A CA 1
ATOM 689 C C . GLY A 1 90 ? 54.394 8.239 -56.747 1.00 54.34 90 GLY A C 1
ATOM 690 O O . GLY A 1 90 ? 54.723 8.615 -55.618 1.00 54.34 90 GLY A O 1
ATOM 691 N N . PRO A 1 91 ? 54.400 9.083 -57.794 1.00 52.84 91 PRO A N 1
ATOM 692 C CA . PRO A 1 91 ? 54.955 10.424 -57.693 1.00 52.84 91 PRO A CA 1
ATOM 693 C C . PRO A 1 91 ? 54.095 11.311 -56.787 1.00 52.84 91 PRO A C 1
ATOM 695 O O . PRO A 1 91 ? 52.866 11.304 -56.840 1.00 52.84 91 PRO A O 1
ATOM 698 N N . SER A 1 92 ? 54.777 12.101 -55.960 1.00 61.41 92 SER A N 1
ATOM 699 C CA . SER A 1 92 ? 54.192 13.142 -55.117 1.00 61.41 92 SER A CA 1
ATOM 700 C C . SER A 1 92 ? 53.481 14.188 -55.981 1.00 61.41 92 SER A C 1
ATOM 702 O O . SER A 1 92 ? 54.122 15.025 -56.619 1.00 61.41 92 SER A O 1
ATOM 704 N N . VAL A 1 93 ? 52.146 14.152 -56.005 1.00 60.00 93 VAL A N 1
ATOM 705 C CA . VAL A 1 93 ? 51.335 15.240 -56.558 1.00 60.00 93 VAL A CA 1
ATOM 706 C C . VAL A 1 93 ? 51.120 16.265 -55.447 1.00 60.00 93 VAL A C 1
ATOM 708 O O . VAL A 1 93 ? 50.441 16.011 -54.453 1.00 60.00 93 VAL A O 1
ATOM 711 N N . ARG A 1 94 ? 51.737 17.436 -55.606 1.00 58.16 94 ARG A N 1
ATOM 712 C CA . ARG A 1 94 ? 51.578 18.598 -54.726 1.00 58.16 94 ARG A CA 1
ATOM 713 C C . ARG A 1 94 ? 50.110 19.032 -54.725 1.00 58.16 94 ARG A C 1
ATOM 715 O O . ARG A 1 94 ? 49.644 19.618 -55.697 1.00 58.16 94 ARG A O 1
ATOM 722 N N . ALA A 1 95 ? 49.398 18.785 -53.628 1.00 58.00 95 ALA A N 1
ATOM 723 C CA . ALA A 1 95 ? 48.064 19.332 -53.421 1.00 58.00 95 ALA A CA 1
ATOM 724 C C . ALA A 1 95 ? 48.158 20.863 -53.324 1.00 58.00 95 ALA A C 1
ATOM 726 O O . ALA A 1 95 ? 48.687 21.416 -52.355 1.00 58.00 95 ALA A O 1
ATOM 727 N N . SER A 1 96 ? 47.672 21.561 -54.344 1.00 59.19 96 SER A N 1
ATOM 728 C CA . SER A 1 96 ? 47.387 22.985 -54.257 1.00 59.19 96 SER A CA 1
ATOM 729 C C . SER A 1 96 ? 46.267 23.188 -53.234 1.00 59.19 96 SER A C 1
ATOM 731 O O . SER A 1 96 ? 45.162 22.667 -53.373 1.00 59.19 96 SER A O 1
ATOM 733 N N . ARG A 1 97 ? 46.559 23.941 -52.169 1.00 59.94 97 ARG A N 1
ATOM 734 C CA . ARG A 1 97 ? 45.545 24.470 -51.250 1.00 59.94 97 ARG A CA 1
ATOM 735 C C . ARG A 1 97 ? 44.635 25.410 -52.038 1.00 59.94 97 ARG A C 1
ATOM 737 O O . ARG A 1 97 ? 44.996 26.561 -52.264 1.00 59.94 97 ARG A O 1
ATOM 744 N N . THR A 1 98 ? 43.465 24.944 -52.447 1.00 63.84 98 THR A N 1
ATOM 745 C CA . THR A 1 98 ? 42.398 25.848 -52.879 1.00 63.84 98 THR A CA 1
ATOM 746 C C . THR A 1 98 ? 41.746 26.467 -51.638 1.00 63.84 98 THR A C 1
ATOM 748 O O . THR A 1 98 ? 41.427 25.729 -50.702 1.00 63.84 98 THR A O 1
ATOM 751 N N . PRO A 1 99 ? 41.549 27.793 -51.578 1.00 61.06 99 PRO A N 1
ATOM 752 C CA . PRO A 1 99 ? 40.841 28.425 -50.472 1.00 61.06 99 PRO A CA 1
ATOM 753 C C . PRO A 1 99 ? 39.350 28.061 -50.501 1.00 61.06 99 PRO A C 1
ATOM 755 O O . PRO A 1 99 ? 38.743 27.938 -51.564 1.00 61.06 99 PRO A O 1
ATOM 758 N N . ILE A 1 100 ? 38.768 27.883 -49.31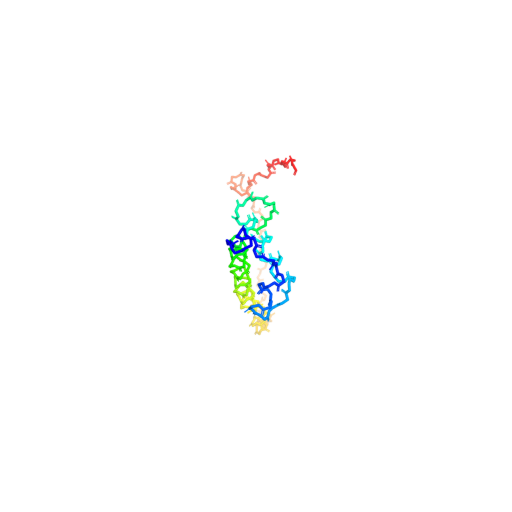6 1.00 62.78 100 ILE A N 1
ATOM 759 C CA . ILE A 1 100 ? 37.337 27.618 -49.132 1.00 62.78 100 ILE A CA 1
ATOM 760 C C . ILE A 1 100 ? 36.559 28.889 -49.525 1.00 62.78 100 ILE A C 1
ATOM 762 O O . ILE A 1 100 ? 36.862 29.956 -48.984 1.00 62.78 100 ILE A O 1
ATOM 766 N N . PRO A 1 101 ? 35.566 28.827 -50.430 1.00 62.44 101 PRO A N 1
ATOM 767 C CA . PRO A 1 101 ? 34.735 29.982 -50.747 1.00 62.44 101 PRO A CA 1
ATOM 768 C C . PRO A 1 101 ? 33.822 30.337 -49.564 1.00 62.44 101 PRO A C 1
ATOM 770 O O . PRO A 1 101 ? 33.279 29.463 -48.886 1.00 62.44 101 PRO A O 1
ATOM 773 N N . ALA A 1 102 ? 33.629 31.639 -49.339 1.00 63.75 102 ALA A N 1
ATOM 774 C CA . ALA A 1 102 ? 32.981 32.228 -48.161 1.00 63.75 102 ALA A CA 1
ATOM 775 C C . ALA A 1 102 ? 31.493 31.865 -47.954 1.00 63.75 102 ALA A C 1
ATOM 777 O O . ALA A 1 102 ? 30.867 32.362 -47.023 1.00 63.75 102 ALA A O 1
ATOM 778 N N . TRP A 1 103 ? 30.896 31.036 -48.811 1.00 57.81 103 TRP A N 1
ATOM 779 C CA . TRP A 1 103 ? 29.476 30.670 -48.771 1.00 57.81 103 TRP A CA 1
ATOM 780 C C . TRP A 1 103 ? 29.304 29.190 -48.387 1.00 57.81 103 TRP A C 1
ATOM 782 O O . TRP A 1 103 ? 28.572 28.446 -49.032 1.00 57.81 103 TRP A O 1
ATOM 792 N N . SER A 1 104 ? 30.020 28.728 -47.356 1.00 58.31 104 SER A N 1
ATOM 793 C CA . SER A 1 104 ? 29.812 27.386 -46.792 1.00 58.31 104 SER A CA 1
ATOM 794 C C . SER A 1 104 ? 28.751 27.434 -45.676 1.00 58.31 104 SER A C 1
ATOM 796 O O . SER A 1 104 ? 28.944 28.150 -44.695 1.00 58.31 104 SER A O 1
ATOM 798 N N . PRO A 1 105 ? 27.654 26.656 -45.757 1.00 59.09 105 PRO A N 1
ATOM 799 C CA . PRO A 1 105 ? 26.494 26.764 -44.861 1.00 59.09 105 PRO A CA 1
ATOM 800 C C . PRO A 1 105 ? 26.688 26.120 -43.471 1.00 59.09 105 PRO A C 1
ATOM 802 O O . PRO A 1 105 ? 25.732 25.995 -42.709 1.00 59.09 105 PRO A O 1
ATOM 805 N N . PHE A 1 106 ? 27.911 25.704 -43.120 1.00 59.19 106 PHE A N 1
ATOM 806 C CA . PHE A 1 106 ? 28.226 24.947 -41.898 1.00 59.19 106 PHE A CA 1
ATOM 807 C C . PHE A 1 106 ? 28.757 25.786 -40.720 1.00 59.19 106 PHE A C 1
ATOM 809 O O . PHE A 1 106 ? 29.214 25.227 -39.726 1.00 59.19 106 PHE A O 1
ATOM 816 N N . LEU A 1 107 ? 28.645 27.116 -40.772 1.00 55.16 107 LEU A N 1
ATOM 817 C CA . LEU A 1 107 ? 28.816 27.980 -39.597 1.00 55.16 107 LEU A CA 1
ATOM 818 C C . LEU A 1 107 ? 27.442 28.391 -39.064 1.00 55.16 107 LEU A C 1
ATOM 820 O O . LEU A 1 107 ? 26.968 29.501 -39.299 1.00 55.16 107 LEU A O 1
ATOM 824 N N . ARG A 1 108 ? 26.776 27.482 -38.343 1.00 50.19 108 ARG A N 1
ATOM 825 C CA . ARG A 1 108 ? 25.605 27.844 -37.541 1.00 50.19 108 ARG A CA 1
ATOM 826 C C . ARG A 1 108 ? 26.091 28.262 -36.153 1.00 50.19 108 ARG A C 1
ATOM 828 O O . ARG A 1 108 ? 26.617 27.453 -35.397 1.00 50.19 108 ARG A O 1
ATOM 835 N N . ALA A 1 109 ? 25.938 29.554 -35.883 1.00 50.81 109 ALA A N 1
ATOM 836 C CA . ALA A 1 109 ? 26.253 30.232 -34.637 1.00 50.81 109 ALA A CA 1
ATOM 837 C C . ALA A 1 109 ? 25.681 29.507 -33.407 1.00 50.81 109 ALA A C 1
ATOM 839 O O . ALA A 1 109 ? 24.481 29.247 -33.324 1.00 50.81 109 ALA A O 1
ATOM 840 N N . SER A 1 110 ? 26.536 29.231 -32.426 1.00 51.25 110 SER A N 1
ATOM 841 C CA . SER A 1 110 ? 26.139 28.837 -31.077 1.00 51.25 110 SER A CA 1
ATOM 842 C C . SER A 1 110 ? 26.112 30.074 -30.181 1.00 51.25 110 SER A C 1
ATOM 844 O O . SER A 1 110 ? 27.144 30.483 -29.654 1.00 51.25 110 SER A O 1
ATOM 846 N N . ALA A 1 111 ? 24.930 30.664 -30.009 1.00 53.06 111 ALA A N 1
ATOM 847 C CA . ALA A 1 111 ? 24.655 31.591 -28.916 1.00 53.06 111 ALA A CA 1
ATOM 848 C C . ALA A 1 111 ? 23.170 31.499 -28.543 1.00 53.06 111 ALA A C 1
ATOM 850 O O . ALA A 1 111 ? 22.342 32.271 -29.017 1.00 53.06 111 ALA A O 1
ATOM 851 N N . THR A 1 112 ? 22.828 30.534 -27.691 1.00 56.41 112 THR A N 1
ATOM 852 C CA . THR A 1 112 ? 21.554 30.546 -26.966 1.00 56.41 112 THR A CA 1
ATOM 853 C C . THR A 1 112 ? 21.846 30.530 -25.480 1.00 56.41 112 THR A C 1
ATOM 855 O O . THR A 1 112 ? 22.547 29.662 -24.964 1.00 56.41 112 THR A O 1
ATOM 858 N N . SER A 1 113 ? 21.334 31.580 -24.853 1.00 49.81 113 SER A N 1
ATOM 859 C CA . SER A 1 113 ? 21.445 31.941 -23.453 1.00 49.81 113 SER A CA 1
ATOM 860 C C . SER A 1 113 ? 21.040 30.802 -22.513 1.00 49.81 113 SER A C 1
ATOM 862 O O . SER A 1 113 ? 20.066 30.092 -22.763 1.00 49.81 113 SER A O 1
ATOM 864 N N . ARG A 1 114 ? 21.772 30.665 -21.403 1.00 50.34 114 ARG A N 1
ATOM 865 C CA . ARG A 1 114 ? 21.391 29.862 -20.232 1.00 50.34 114 ARG A CA 1
ATOM 866 C C . ARG A 1 114 ? 20.159 30.492 -19.565 1.00 50.34 114 ARG A C 1
ATOM 868 O O . ARG A 1 114 ? 20.235 31.674 -19.233 1.00 50.34 114 ARG A O 1
ATOM 875 N N . PRO A 1 115 ? 19.087 29.744 -19.263 1.00 50.94 115 PRO A N 1
ATOM 876 C CA . PRO A 1 115 ? 18.147 30.155 -18.237 1.00 50.94 115 PRO A CA 1
ATOM 877 C C . PRO A 1 115 ? 18.651 29.707 -16.861 1.00 50.94 115 PRO A C 1
ATOM 879 O O . PRO A 1 115 ? 19.072 28.566 -16.670 1.00 50.94 115 PRO A O 1
ATOM 882 N N . SER A 1 116 ? 18.617 30.639 -15.915 1.00 48.81 116 SER A N 1
ATOM 883 C CA . SER A 1 116 ? 18.725 30.408 -14.479 1.00 48.81 116 SER A CA 1
ATOM 884 C C . SER A 1 116 ? 17.372 29.958 -13.939 1.00 48.81 116 SER A C 1
ATOM 886 O O . SER A 1 116 ? 16.451 30.762 -14.026 1.00 48.81 116 SER A O 1
ATOM 888 N N . TRP A 1 117 ? 17.282 28.751 -13.382 1.00 49.03 117 TRP A N 1
ATOM 889 C CA . TRP A 1 117 ? 16.459 28.391 -12.219 1.00 49.03 117 TRP A CA 1
ATOM 890 C C . TRP A 1 117 ? 17.135 27.205 -11.529 1.00 49.03 117 TRP A C 1
ATOM 892 O O . TRP A 1 117 ? 17.542 26.271 -12.258 1.00 49.03 117 TRP A O 1
#